Protein AF-A0A7V3RQQ6-F1 (afdb_monomer_lite)

Structure (mmCIF, N/CA/C/O backbone):
data_AF-A0A7V3RQQ6-F1
#
_entry.id   AF-A0A7V3RQQ6-F1
#
loop_
_atom_site.group_PDB
_atom_site.id
_atom_site.type_symbol
_atom_site.label_atom_id
_atom_site.label_alt_id
_atom_site.label_comp_id
_atom_site.label_asym_id
_atom_site.label_entity_id
_atom_site.label_seq_id
_atom_site.pdbx_PDB_ins_code
_atom_site.Cartn_x
_atom_site.Cartn_y
_atom_site.Cartn_z
_atom_site.occupancy
_atom_site.B_iso_or_equiv
_atom_site.auth_seq_id
_atom_site.auth_comp_id
_atom_site.auth_asym_id
_atom_site.auth_atom_id
_atom_site.pdbx_PDB_model_num
ATOM 1 N N . VAL A 1 1 ? 17.189 -8.911 8.541 1.00 71.06 1 VAL A N 1
ATOM 2 C CA . VAL A 1 1 ? 17.200 -7.608 7.831 1.00 71.06 1 VAL A CA 1
ATOM 3 C C . VAL A 1 1 ? 15.839 -6.965 8.043 1.00 71.06 1 VAL A C 1
ATOM 5 O O . VAL A 1 1 ? 14.862 -7.703 8.044 1.00 71.06 1 VAL A O 1
ATOM 8 N N . PHE A 1 2 ? 15.769 -5.653 8.261 1.00 92.81 2 PHE A N 1
ATOM 9 C CA . PHE A 1 2 ? 14.515 -4.915 8.456 1.00 92.81 2 PHE A CA 1
ATOM 10 C C . PHE A 1 2 ? 14.455 -3.756 7.458 1.00 92.81 2 PHE A C 1
ATOM 12 O O . PHE A 1 2 ? 15.484 -3.132 7.215 1.00 92.81 2 PHE A O 1
ATOM 19 N N . TRP A 1 3 ? 13.276 -3.488 6.891 1.00 95.12 3 TRP A N 1
ATOM 20 C CA . TRP A 1 3 ? 13.040 -2.408 5.928 1.00 95.12 3 TRP A CA 1
ATOM 21 C C . TRP A 1 3 ? 11.704 -1.726 6.204 1.00 95.12 3 TRP A C 1
ATOM 23 O O . TRP A 1 3 ? 10.742 -2.373 6.622 1.00 95.12 3 TRP A O 1
ATOM 33 N N . ALA A 1 4 ? 11.645 -0.420 5.944 1.00 94.38 4 ALA A N 1
ATOM 34 C CA . ALA A 1 4 ? 10.380 0.297 5.907 1.00 94.38 4 ALA A CA 1
ATOM 35 C C . ALA A 1 4 ? 9.493 -0.259 4.780 1.00 94.38 4 ALA A C 1
ATOM 37 O O . ALA A 1 4 ? 9.983 -0.667 3.729 1.00 94.38 4 ALA A O 1
ATOM 38 N N . CYS A 1 5 ? 8.180 -0.276 5.004 1.00 93.88 5 CYS A N 1
ATOM 39 C CA . CYS A 1 5 ? 7.199 -0.781 4.048 1.00 93.88 5 CYS A CA 1
ATOM 40 C C . CYS A 1 5 ? 5.961 0.125 4.039 1.00 93.88 5 CYS A C 1
ATOM 42 O O . CYS A 1 5 ? 5.633 0.759 5.044 1.00 93.88 5 CYS A O 1
ATOM 44 N N . GLY A 1 6 ? 5.229 0.141 2.924 1.00 95.00 6 GLY A N 1
ATOM 45 C CA . GLY A 1 6 ? 4.007 0.933 2.738 1.00 95.00 6 GLY A CA 1
ATOM 46 C C . GLY A 1 6 ? 2.808 0.534 3.615 1.00 95.00 6 GLY A C 1
ATOM 47 O O . GLY A 1 6 ? 1.728 1.088 3.436 1.00 95.00 6 GLY A O 1
ATOM 48 N N . VAL A 1 7 ? 2.961 -0.407 4.555 1.00 96.50 7 VAL A N 1
ATOM 49 C CA . VAL A 1 7 ? 1.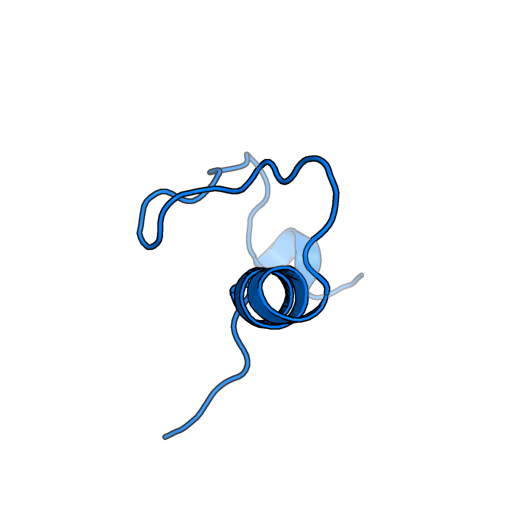894 -0.842 5.480 1.00 96.50 7 VAL A CA 1
ATOM 50 C C . VAL A 1 7 ? 1.864 -0.065 6.799 1.00 96.50 7 VAL A C 1
ATOM 52 O O . VAL A 1 7 ? 0.885 -0.169 7.535 1.00 96.50 7 VAL A O 1
ATOM 55 N N . THR A 1 8 ? 2.875 0.761 7.097 1.00 96.62 8 THR A N 1
ATOM 56 C CA . THR A 1 8 ? 2.880 1.611 8.304 1.00 96.62 8 THR A CA 1
ATOM 57 C C . THR A 1 8 ? 1.608 2.464 8.440 1.00 96.62 8 THR A C 1
ATOM 59 O O . THR A 1 8 ? 1.037 2.482 9.531 1.00 96.62 8 THR A O 1
ATOM 62 N N . PRO A 1 9 ? 1.070 3.097 7.373 1.00 96.81 9 PRO A N 1
ATOM 63 C CA . PRO A 1 9 ? -0.198 3.823 7.464 1.00 96.81 9 PRO A CA 1
ATOM 64 C C . PRO A 1 9 ? -1.392 2.935 7.840 1.00 96.81 9 PRO A C 1
ATOM 66 O O . PRO A 1 9 ? -2.282 3.401 8.545 1.00 96.81 9 PRO A O 1
ATOM 69 N N . GLN A 1 10 ? -1.408 1.659 7.428 1.00 97.38 10 GLN A N 1
ATOM 70 C CA . GLN A 1 10 ? -2.463 0.715 7.825 1.00 97.38 10 GLN A CA 1
ATOM 71 C C . GLN A 1 10 ? -2.410 0.457 9.336 1.00 97.38 10 GLN A C 1
ATOM 73 O O . GLN A 1 10 ? -3.432 0.551 10.012 1.00 97.38 10 GLN A O 1
ATOM 78 N N . ALA A 1 11 ? -1.212 0.215 9.878 1.00 96.69 11 ALA A N 1
ATOM 79 C CA . ALA A 1 11 ? -1.012 0.009 11.311 1.00 96.69 11 ALA A CA 1
ATOM 80 C C . ALA A 1 11 ? -1.410 1.246 12.135 1.00 96.69 11 ALA A C 1
ATOM 82 O O . ALA A 1 11 ? -2.125 1.127 13.129 1.00 96.69 11 ALA A O 1
ATOM 83 N N . VAL A 1 12 ? -1.017 2.444 11.688 1.00 97.94 12 VAL A N 1
ATOM 84 C CA . VAL A 1 12 ? -1.408 3.707 12.335 1.00 97.94 12 VAL A CA 1
ATOM 85 C C . VAL A 1 12 ? -2.923 3.898 12.290 1.00 97.94 12 VAL A C 1
ATOM 87 O O . VAL A 1 12 ? -3.528 4.244 13.303 1.00 97.94 12 VAL A O 1
ATOM 90 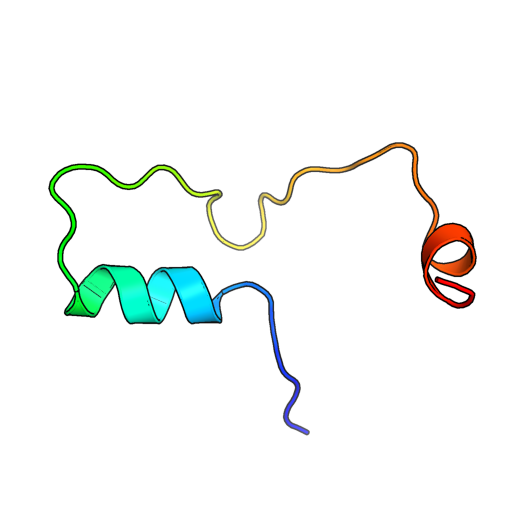N N . ALA A 1 13 ? -3.561 3.637 11.148 1.00 97.81 13 ALA A N 1
ATOM 91 C CA . ALA A 1 13 ? -5.002 3.805 10.996 1.00 97.81 13 ALA A CA 1
ATOM 92 C C . ALA A 1 13 ? -5.807 2.854 11.895 1.00 97.81 13 ALA A C 1
ATOM 94 O O . ALA A 1 13 ? -6.842 3.258 12.425 1.00 97.81 13 ALA A O 1
ATOM 95 N N . MET A 1 14 ? -5.319 1.633 12.145 1.00 96.75 14 MET A N 1
ATOM 96 C CA . MET A 1 14 ? -5.942 0.716 13.110 1.00 96.75 14 MET A CA 1
ATOM 97 C C . MET A 1 14 ? -5.988 1.303 14.528 1.00 96.75 14 MET A C 1
ATOM 99 O O . MET A 1 14 ? -6.959 1.077 15.249 1.00 96.75 14 MET A O 1
ATOM 103 N N . GLN A 1 15 ? -4.977 2.085 14.917 1.00 98.25 15 GLN A N 1
ATOM 104 C CA . GLN A 1 15 ? -4.929 2.742 16.223 1.00 98.25 15 GLN A CA 1
ATOM 105 C C . GLN A 1 15 ? -5.693 4.072 16.248 1.00 98.25 15 GLN A C 1
ATOM 107 O O . GLN A 1 15 ? -6.394 4.355 17.217 1.00 98.25 15 GLN A O 1
ATOM 112 N N . ALA A 1 16 ? -5.600 4.866 15.180 1.00 98.25 16 ALA A N 1
ATOM 113 C CA . ALA A 1 16 ? -6.295 6.147 15.057 1.00 98.25 16 ALA A CA 1
ATOM 114 C C . ALA A 1 16 ? -7.815 5.996 14.877 1.00 98.25 16 ALA A C 1
ATOM 116 O O . ALA A 1 16 ? -8.557 6.920 15.199 1.00 98.25 16 ALA A O 1
ATOM 117 N N . ARG A 1 17 ? -8.277 4.837 14.383 1.00 97.31 17 ARG A N 1
ATOM 118 C CA . ARG A 1 17 ? -9.694 4.484 14.190 1.00 97.31 17 ARG A CA 1
ATOM 119 C C . ARG A 1 17 ? -10.490 5.572 13.446 1.00 97.31 17 ARG A C 1
ATOM 121 O O . ARG A 1 17 ? -11.488 6.063 13.980 1.00 97.31 17 ARG A O 1
ATOM 128 N N . PRO A 1 18 ? -10.081 5.954 12.220 1.00 97.62 18 PRO A N 1
ATOM 129 C CA . PRO A 1 18 ? -10.875 6.871 11.413 1.00 97.62 18 PRO A CA 1
ATOM 130 C C . PRO A 1 18 ? -12.264 6.276 11.141 1.00 97.62 18 PRO A C 1
ATOM 132 O O . PRO A 1 18 ? -12.439 5.057 11.127 1.00 97.62 18 PRO A O 1
ATOM 135 N N . SER A 1 19 ? -13.252 7.136 10.888 1.00 98.25 19 SER A N 1
AT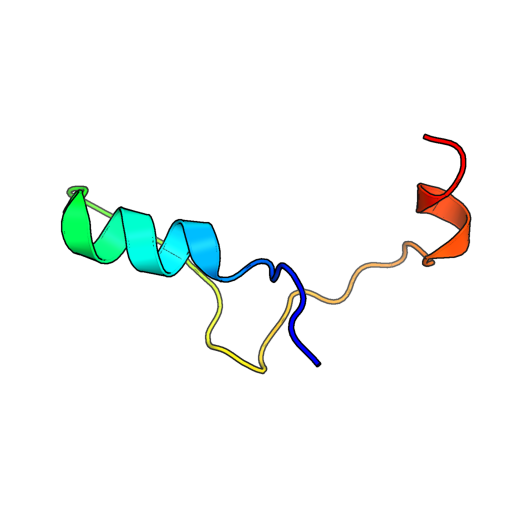OM 136 C CA . SER A 1 19 ? -14.624 6.709 10.573 1.00 98.25 19 SER A CA 1
ATOM 137 C C . SER A 1 19 ? -14.722 5.876 9.291 1.00 98.25 19 SER A C 1
ATOM 139 O O . SER A 1 19 ? -15.643 5.076 9.146 1.00 98.25 19 SER A O 1
ATOM 141 N N . LEU A 1 20 ? -13.770 6.047 8.373 1.00 97.75 20 LEU A N 1
ATOM 142 C CA . LEU A 1 20 ? -13.644 5.279 7.144 1.00 97.75 20 LEU A CA 1
ATOM 143 C C . LEU A 1 20 ? -12.163 5.134 6.779 1.00 97.75 20 LEU A C 1
ATOM 145 O O . LEU A 1 20 ? -11.398 6.094 6.864 1.00 97.75 20 LEU A O 1
ATOM 149 N N . LEU A 1 21 ? -11.773 3.940 6.336 1.00 97.06 21 LEU A N 1
ATOM 150 C CA . LEU A 1 21 ? -10.444 3.645 5.811 1.00 97.06 21 LEU A CA 1
ATOM 151 C C . LEU A 1 21 ? -10.579 2.751 4.578 1.00 97.06 21 LEU A C 1
ATOM 153 O O . LEU A 1 21 ? -11.181 1.682 4.652 1.00 97.06 21 LEU A O 1
ATOM 157 N N . LEU A 1 22 ? -9.976 3.166 3.465 1.00 97.25 22 LEU A N 1
ATOM 158 C CA . LEU A 1 22 ? -9.862 2.366 2.247 1.00 97.25 22 LEU A CA 1
ATOM 159 C C . L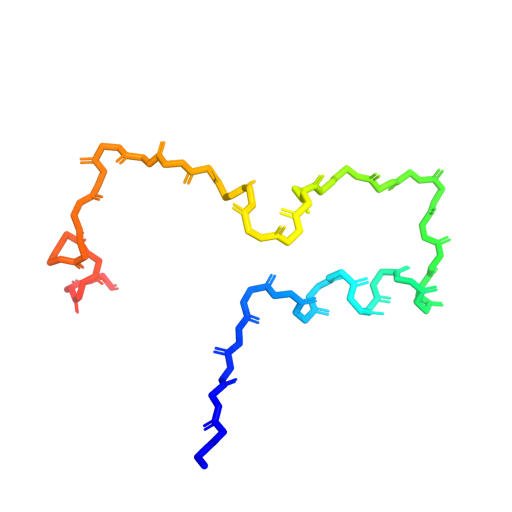EU A 1 22 ? -8.383 2.092 1.992 1.00 97.25 22 LEU A C 1
ATOM 161 O O . LEU A 1 22 ? -7.583 3.020 1.895 1.00 97.25 22 LEU A O 1
ATOM 165 N N . THR A 1 23 ? -8.009 0.817 1.924 1.00 97.19 23 THR A N 1
ATOM 166 C CA . THR A 1 23 ? -6.627 0.387 1.681 1.00 97.19 23 THR A CA 1
ATOM 167 C C . THR A 1 23 ? -6.610 -0.879 0.839 1.00 97.19 23 THR A C 1
ATOM 169 O O . THR A 1 23 ? -7.625 -1.560 0.688 1.00 97.19 23 THR A O 1
ATOM 172 N N . HIS A 1 24 ? -5.443 -1.194 0.286 1.00 97.38 24 HIS A N 1
ATOM 173 C CA . HIS A 1 24 ? -5.216 -2.467 -0.378 1.00 97.38 24 HIS A CA 1
ATOM 174 C C . HIS A 1 24 ? -4.948 -3.582 0.648 1.00 97.38 24 HIS A C 1
ATOM 176 O O . HIS A 1 24 ? -4.395 -3.341 1.724 1.00 97.38 24 HIS A O 1
ATOM 182 N N . LYS A 1 25 ? -5.283 -4.825 0.291 1.00 96.88 25 LYS A N 1
ATOM 183 C CA . LYS A 1 25 ? -4.897 -6.011 1.069 1.00 96.88 25 LYS A CA 1
ATOM 184 C C . LYS A 1 25 ? -3.394 -6.279 0.891 1.00 96.88 25 LYS A C 1
ATOM 186 O O . LYS A 1 25 ? -2.915 -6.192 -0.240 1.00 96.88 25 LYS A O 1
ATOM 191 N N . PRO A 1 26 ? -2.647 -6.691 1.933 1.00 95.62 26 PRO A N 1
ATOM 192 C CA . PRO A 1 26 ? -1.263 -7.134 1.771 1.00 95.62 26 PRO A CA 1
ATOM 193 C C . PRO A 1 26 ? -1.099 -8.162 0.637 1.00 95.62 26 PRO A C 1
ATOM 195 O O . PRO A 1 26 ? -1.913 -9.078 0.475 1.00 95.62 26 PRO A O 1
ATOM 198 N N . GLY A 1 27 ? -0.076 -7.966 -0.196 1.00 95.38 27 GLY A N 1
ATOM 199 C CA . GLY A 1 27 ? 0.158 -8.762 -1.407 1.00 95.38 27 GLY A CA 1
ATOM 200 C C . GLY A 1 27 ? -0.742 -8.426 -2.608 1.00 95.38 27 GLY A C 1
ATOM 201 O O . GLY A 1 27 ? -0.584 -9.045 -3.650 1.00 95.38 27 GLY A O 1
ATOM 202 N N . HIS A 1 28 ? -1.662 -7.461 -2.491 1.00 97.12 28 HIS A N 1
ATOM 203 C CA . HIS A 1 28 ? -2.568 -7.019 -3.564 1.00 97.12 28 HIS A CA 1
ATOM 204 C C . HIS A 1 28 ? -2.349 -5.527 -3.849 1.00 97.12 28 HIS A C 1
ATOM 206 O O . HIS A 1 28 ? -3.228 -4.701 -3.623 1.00 97.12 28 HIS A O 1
ATOM 212 N N . MET A 1 29 ? -1.133 -5.166 -4.251 1.00 96.94 29 MET A N 1
ATOM 213 C CA . MET A 1 29 ? -0.731 -3.772 -4.471 1.00 96.94 29 MET A CA 1
ATOM 214 C C . MET A 1 29 ? -1.298 -3.213 -5.786 1.00 96.94 29 MET A C 1
ATOM 216 O O . MET A 1 29 ? -1.695 -3.966 -6.674 1.00 96.94 29 MET A O 1
ATOM 220 N N . PHE A 1 30 ? -1.319 -1.885 -5.918 1.00 96.94 30 PHE A N 1
ATOM 221 C CA . PHE A 1 30 ? -1.676 -1.217 -7.169 1.00 96.94 30 PHE A CA 1
ATOM 222 C C . PHE A 1 30 ? -0.456 -1.174 -8.094 1.00 96.94 30 PHE A C 1
ATOM 224 O O . PHE A 1 30 ? 0.528 -0.503 -7.789 1.00 96.94 30 PHE A O 1
ATOM 231 N N . VAL A 1 31 ? -0.512 -1.919 -9.198 1.00 96.81 31 VAL A N 1
ATOM 232 C CA . VAL A 1 31 ? 0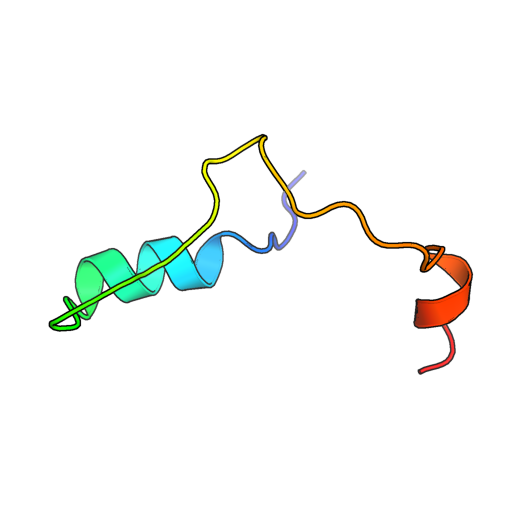.541 -1.919 -10.221 1.00 96.81 31 VAL A CA 1
ATOM 233 C C . VAL A 1 31 ? 0.340 -0.708 -11.127 1.00 96.81 31 VAL A C 1
ATOM 235 O O . VAL A 1 31 ? -0.760 -0.492 -11.631 1.00 96.81 31 VAL A O 1
ATOM 238 N N . THR A 1 32 ? 1.397 0.078 -11.312 1.00 97.06 32 THR A N 1
ATOM 239 C CA . THR A 1 32 ? 1.387 1.299 -12.131 1.00 97.06 32 THR A CA 1
ATOM 240 C C . THR A 1 32 ? 2.231 1.122 -13.388 1.00 97.06 32 THR A C 1
ATOM 242 O O . THR A 1 32 ? 3.051 0.209 -13.443 1.00 97.06 32 THR A O 1
ATOM 245 N N . ASP A 1 33 ? 2.112 2.050 -14.336 1.00 97.62 33 ASP A N 1
ATOM 246 C CA . ASP A 1 33 ? 2.980 2.099 -15.523 1.00 97.62 33 ASP A CA 1
ATOM 247 C C . ASP A 1 33 ? 4.376 2.700 -15.245 1.00 97.62 33 ASP A C 1
ATOM 249 O O . ASP A 1 33 ? 5.225 2.728 -16.135 1.00 97.62 33 ASP A O 1
ATOM 253 N N . LEU A 1 34 ? 4.629 3.200 -14.026 1.00 96.19 34 LEU A N 1
ATOM 254 C CA . LEU A 1 34 ? 5.933 3.733 -13.623 1.00 96.19 34 LEU A CA 1
ATOM 255 C C . LEU A 1 34 ? 6.913 2.597 -13.333 1.00 96.19 34 LEU A C 1
ATOM 257 O O . LEU A 1 34 ? 6.577 1.625 -12.655 1.00 96.19 34 LEU A O 1
ATOM 261 N N . ARG A 1 35 ? 8.150 2.760 -13.795 1.00 96.06 35 ARG A N 1
ATOM 262 C CA . ARG A 1 35 ? 9.281 1.905 -13.430 1.00 96.06 35 ARG A CA 1
ATOM 263 C C . ARG A 1 35 ? 9.994 2.497 -12.221 1.00 96.06 35 ARG A C 1
ATOM 265 O O . ARG A 1 35 ? 9.989 3.711 -12.031 1.00 96.06 35 ARG A O 1
ATOM 272 N N . ASP A 1 36 ? 10.694 1.660 -11.462 1.00 94.81 36 ASP A N 1
ATOM 273 C CA . ASP A 1 36 ? 11.462 2.110 -10.292 1.00 94.81 36 ASP A CA 1
ATOM 274 C C . ASP A 1 36 ? 12.490 3.199 -10.656 1.00 94.81 36 ASP A C 1
ATOM 276 O O . ASP A 1 36 ? 12.607 4.200 -9.953 1.00 94.81 36 ASP A O 1
ATOM 280 N N . THR A 1 37 ? 13.137 3.087 -11.824 1.00 96.12 37 THR A N 1
ATOM 281 C CA . THR A 1 37 ? 14.074 4.101 -12.347 1.00 96.12 37 THR A CA 1
ATOM 282 C C . THR A 1 37 ? 13.431 5.466 -12.579 1.00 96.12 37 THR A C 1
ATOM 284 O O . THR A 1 37 ? 14.119 6.482 -12.576 1.00 96.12 37 THR A O 1
ATOM 287 N N . ASP A 1 38 ? 12.114 5.511 -12.795 1.00 95.75 38 ASP A N 1
ATOM 288 C CA . ASP A 1 38 ? 11.384 6.766 -12.973 1.00 95.75 38 ASP A CA 1
ATOM 289 C C . ASP A 1 38 ? 11.195 7.505 -11.622 1.00 95.75 38 ASP A C 1
ATOM 291 O O . ASP A 1 38 ? 10.801 8.675 -11.606 1.00 95.75 38 ASP A O 1
ATOM 295 N N . LEU A 1 39 ? 11.471 6.839 -10.489 1.00 92.50 39 LEU A N 1
ATOM 296 C CA . LEU A 1 39 ? 11.348 7.366 -9.123 1.00 92.50 39 LEU A CA 1
ATOM 297 C C . LEU A 1 39 ? 12.692 7.722 -8.468 1.00 92.50 39 LEU A C 1
ATOM 299 O O . LEU A 1 39 ? 12.698 8.513 -7.532 1.00 92.50 39 LEU A O 1
ATOM 303 N N . GLU A 1 40 ? 13.816 7.183 -8.942 1.00 89.88 40 GLU A N 1
ATOM 304 C CA . GLU A 1 40 ? 15.142 7.380 -8.324 1.00 89.88 40 GLU A CA 1
ATOM 305 C C . GLU A 1 40 ? 15.672 8.821 -8.413 1.00 89.88 40 GLU A C 1
ATOM 307 O O . GLU A 1 40 ? 16.486 9.235 -7.591 1.00 89.88 40 GLU A O 1
ATOM 312 N N . THR A 1 41 ? 15.227 9.596 -9.405 1.00 78.69 41 THR A N 1
ATOM 313 C CA . THR A 1 41 ? 15.702 10.968 -9.666 1.00 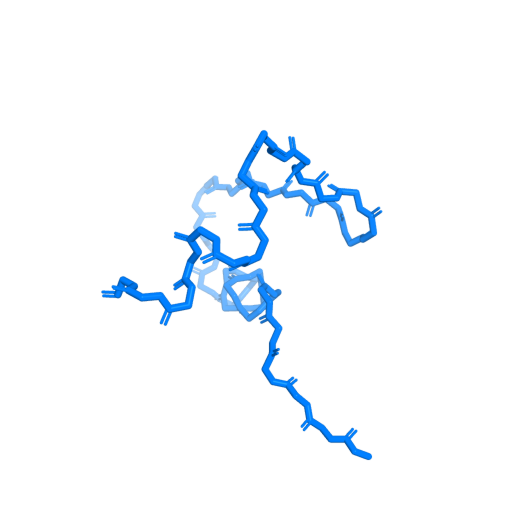78.69 41 THR A CA 1
ATOM 314 C C . THR A 1 41 ? 14.709 12.055 -9.250 1.00 78.69 41 THR A C 1
ATOM 316 O O . THR A 1 41 ? 14.858 13.206 -9.668 1.00 78.69 41 THR A O 1
ATOM 319 N N . ARG A 1 42 ? 13.662 11.693 -8.505 1.00 57.62 42 ARG A N 1
ATOM 320 C CA . ARG A 1 42 ? 12.657 12.624 -7.973 1.00 57.62 42 ARG A CA 1
ATOM 321 C C . ARG A 1 42 ? 12.977 13.010 -6.538 1.00 57.62 42 ARG A C 1
ATOM 323 O O . ARG A 1 42 ? 12.732 14.191 -6.215 1.00 57.62 42 ARG A O 1
#

Secondary structure (DSSP, 8-state):
-----TTHHHHHHHHH--S----PPTT-----S--GGGTTT-

Sequence (42 aa):
VFWACGVTPQAVAMQARPSLLLTHKPGHMFVTDLRDTDLETR

Radius of gyration: 13.66 Å; chains: 1; bounding box: 32×21×32 Å

pLDDT: mean 94.36, std 7.56, range [57.62, 98.25]

Foldseek 3Di:
DDDDDPCVVVVVCVVVVDPDDDDDDVVGDDDDPDDPVNVPVD